Protein AF-A0A929H2B7-F1 (afdb_monomer_lite)

Secondary structure (DSSP, 8-state):
-HHHHHHHHHGGGHHHHTHHHHHHTTTTS-HHHHHHHHHHHHHHHHHHHHHT-SHHHHHHHHHHHHHHHHHHTTS--

Radius of gyration: 13.74 Å; chains: 1; bounding box: 33×27×30 Å

pLDDT: mean 95.11, std 5.9, range [61.66, 98.5]

Structure (mmCIF, N/CA/C/O backbone):
data_AF-A0A929H2B7-F1
#
_entry.id   AF-A0A929H2B7-F1
#
loop_
_atom_site.group_PDB
_atom_site.id
_atom_site.type_symbol
_atom_site.label_atom_id
_atom_site.label_alt_id
_atom_site.label_comp_id
_atom_site.label_asym_id
_atom_site.label_entity_id
_atom_site.label_seq_id
_atom_site.pdbx_PDB_ins_code
_atom_site.Cartn_x
_atom_site.Cartn_y
_atom_site.Cartn_z
_atom_site.occupancy
_atom_site.B_iso_or_equiv
_atom_site.auth_seq_id
_atom_site.auth_comp_id
_atom_site.auth_asym_id
_atom_site.auth_atom_id
_atom_site.pdbx_PDB_model_num
ATOM 1 N N . PHE A 1 1 ? -13.022 2.520 0.119 1.00 68.56 1 PHE A N 1
ATOM 2 C CA . PHE A 1 1 ? -14.280 2.163 0.817 1.00 68.56 1 PHE A CA 1
ATOM 3 C C . PHE A 1 1 ? -14.386 0.659 1.103 1.00 68.56 1 PHE A C 1
ATOM 5 O O . PHE A 1 1 ? -14.763 0.299 2.211 1.00 68.56 1 PHE A O 1
ATOM 12 N N . LEU A 1 2 ? -13.981 -0.211 0.163 1.00 92.62 2 LEU A N 1
ATOM 13 C CA . LEU A 1 2 ? -14.005 -1.678 0.302 1.00 92.62 2 LEU A CA 1
ATOM 14 C C . LEU A 1 2 ? -13.371 -2.218 1.601 1.00 92.62 2 LEU A C 1
ATOM 16 O O . LEU A 1 2 ? -13.986 -3.040 2.273 1.00 92.62 2 LEU A O 1
ATOM 20 N N . LEU A 1 3 ? -12.192 -1.714 1.989 1.00 96.38 3 LEU A N 1
ATOM 21 C CA . LEU A 1 3 ? -11.497 -2.129 3.217 1.00 96.38 3 LEU A CA 1
ATOM 22 C C . LEU A 1 3 ? -12.405 -2.107 4.454 1.00 96.38 3 LEU A C 1
ATOM 24 O O . LEU A 1 3 ? -12.474 -3.090 5.180 1.00 96.38 3 LEU A O 1
ATOM 28 N N . PHE A 1 4 ? -13.102 -0.995 4.705 1.00 95.25 4 PHE A N 1
ATOM 29 C CA . PHE A 1 4 ? -13.887 -0.832 5.932 1.00 95.25 4 PHE A CA 1
ATOM 30 C C . PHE A 1 4 ? -15.137 -1.712 5.950 1.00 95.25 4 PHE A C 1
ATOM 32 O O . PHE A 1 4 ? -15.562 -2.135 7.021 1.00 95.25 4 PHE A O 1
ATOM 39 N N . ALA A 1 5 ? -15.703 -2.014 4.778 1.00 95.56 5 ALA A N 1
ATOM 40 C CA . ALA A 1 5 ? -16.787 -2.981 4.664 1.00 95.56 5 ALA A CA 1
ATOM 41 C C . ALA A 1 5 ? -16.283 -4.401 4.969 1.00 95.56 5 ALA A C 1
ATOM 43 O O . ALA A 1 5 ? -16.855 -5.077 5.821 1.00 95.56 5 ALA A O 1
ATOM 44 N N . LEU A 1 6 ? -15.170 -4.814 4.350 1.00 97.00 6 LEU A N 1
ATOM 45 C CA . LEU A 1 6 ? -14.559 -6.127 4.580 1.00 97.00 6 LEU A CA 1
ATOM 46 C C . LEU A 1 6 ? -14.087 -6.305 6.025 1.00 97.00 6 LEU A C 1
ATOM 48 O O . LEU A 1 6 ? -14.234 -7.387 6.581 1.00 97.00 6 LEU A O 1
ATOM 52 N N . TYR A 1 7 ? -13.580 -5.252 6.670 1.00 97.12 7 TYR A N 1
ATOM 53 C CA . TYR A 1 7 ? -13.086 -5.334 8.047 1.00 97.12 7 TYR A CA 1
ATOM 54 C C . TYR A 1 7 ? -14.181 -5.745 9.044 1.00 97.12 7 TYR A C 1
ATOM 56 O O . TYR A 1 7 ? -13.883 -6.397 10.040 1.00 97.12 7 TYR A O 1
ATOM 64 N N . ARG A 1 8 ? -15.456 -5.424 8.769 1.00 96.31 8 ARG A N 1
ATOM 65 C CA . ARG A 1 8 ? -16.595 -5.831 9.616 1.00 96.31 8 ARG A CA 1
ATOM 66 C C . ARG A 1 8 ? -16.845 -7.340 9.609 1.00 96.31 8 ARG A C 1
ATOM 68 O O . ARG A 1 8 ? -17.413 -7.845 10.567 1.00 96.31 8 ARG A O 1
ATOM 75 N N . VAL A 1 9 ? -16.447 -8.030 8.541 1.00 97.44 9 VAL A N 1
ATOM 76 C CA . VAL A 1 9 ? -16.713 -9.463 8.336 1.00 97.44 9 VAL A CA 1
ATOM 77 C C . VAL A 1 9 ? -15.442 -10.293 8.515 1.00 97.44 9 VAL A C 1
ATOM 79 O O . VAL A 1 9 ? -15.469 -11.351 9.129 1.00 97.44 9 VAL A O 1
ATOM 82 N N . CYS A 1 10 ? -14.313 -9.801 8.005 1.00 97.19 10 CYS A N 1
ATOM 83 C CA . CYS A 1 10 ? -13.053 -10.538 7.918 1.00 97.19 10 CYS A CA 1
ATOM 84 C C . CYS A 1 10 ? -11.992 -10.060 8.923 1.00 97.19 10 CYS A C 1
ATOM 86 O O . CYS A 1 10 ? -10.894 -10.615 8.962 1.00 97.19 10 CYS A O 1
ATOM 88 N N . GLY A 1 11 ? -12.268 -9.010 9.705 1.00 97.06 11 GLY A N 1
ATOM 89 C CA . GLY A 1 11 ? -11.291 -8.433 10.629 1.00 97.06 11 GLY A CA 1
ATOM 90 C C . GLY A 1 11 ? -9.997 -7.997 9.917 1.00 97.06 11 GLY A C 1
ATOM 91 O O . GLY A 1 11 ? -10.057 -7.506 8.786 1.00 97.06 11 GLY A O 1
ATOM 92 N N . PRO A 1 12 ? -8.814 -8.183 10.535 1.00 97.31 12 PRO A N 1
ATOM 93 C CA . PRO A 1 12 ? -7.527 -7.770 9.965 1.00 97.31 12 PRO A CA 1
ATOM 94 C C . PRO A 1 12 ? -7.210 -8.338 8.573 1.00 97.31 12 PRO A C 1
ATOM 96 O O . PRO A 1 12 ? -6.538 -7.668 7.787 1.00 97.31 12 PRO A O 1
ATOM 99 N N . TYR A 1 13 ? -7.735 -9.518 8.217 1.00 97.88 13 TYR A N 1
ATOM 100 C CA . TYR A 1 13 ? -7.542 -10.110 6.886 1.00 97.88 13 TYR A CA 1
ATOM 101 C C . TYR A 1 13 ? -8.085 -9.227 5.754 1.00 97.88 13 TYR A C 1
ATOM 103 O O . TYR A 1 13 ? -7.621 -9.325 4.618 1.00 97.88 13 TYR A O 1
ATOM 111 N N . ALA A 1 14 ? -9.008 -8.309 6.059 1.00 97.88 14 ALA A N 1
ATOM 112 C CA . ALA A 1 14 ? -9.522 -7.326 5.113 1.00 97.88 14 ALA A CA 1
ATOM 113 C C . ALA A 1 14 ? -8.424 -6.479 4.446 1.00 97.88 14 ALA A C 1
ATOM 115 O O . ALA A 1 14 ? -8.629 -6.026 3.322 1.00 97.88 14 ALA A O 1
ATOM 116 N N . ILE A 1 15 ? -7.269 -6.281 5.100 1.00 97.75 15 ILE A N 1
ATOM 117 C CA . ILE A 1 15 ? -6.131 -5.520 4.556 1.00 97.75 15 ILE A CA 1
ATOM 118 C C . ILE A 1 15 ? -5.549 -6.201 3.313 1.00 97.75 15 ILE A C 1
ATOM 120 O O . ILE A 1 15 ? -5.330 -5.539 2.297 1.00 97.75 15 ILE A O 1
ATOM 124 N N . VAL A 1 16 ? -5.342 -7.516 3.383 1.00 97.75 16 VAL A N 1
ATOM 125 C CA . VAL A 1 16 ? -4.816 -8.308 2.263 1.00 97.75 16 VAL A CA 1
ATOM 126 C C . VAL A 1 16 ? -5.929 -8.607 1.259 1.00 97.75 16 VAL A C 1
ATOM 128 O O . VAL A 1 16 ? -5.723 -8.489 0.056 1.00 97.75 16 VAL A O 1
ATOM 131 N N . LEU A 1 17 ? -7.146 -8.904 1.728 1.00 97.81 17 LEU A N 1
ATOM 132 C CA . LEU A 1 17 ? -8.282 -9.199 0.848 1.00 97.81 17 LEU A CA 1
ATOM 133 C C . LEU A 1 17 ? -8.632 -8.032 -0.079 1.00 97.81 17 LEU A C 1
ATOM 135 O O . LEU A 1 17 ? -8.880 -8.252 -1.259 1.00 97.81 17 LEU A O 1
ATOM 139 N N . GLN A 1 18 ? -8.616 -6.788 0.409 1.00 97.69 18 GLN A N 1
ATOM 140 C CA . GLN A 1 18 ? -8.851 -5.628 -0.460 1.00 97.69 18 GLN A CA 1
ATOM 141 C C . GLN A 1 18 ? -7.685 -5.353 -1.425 1.00 97.69 18 GLN A C 1
ATOM 143 O O . GLN A 1 18 ? -7.894 -4.699 -2.445 1.00 97.69 18 GLN A O 1
ATOM 148 N N . ALA A 1 19 ? -6.479 -5.861 -1.145 1.00 97.75 19 ALA A N 1
ATOM 149 C CA . ALA A 1 19 ? -5.333 -5.712 -2.040 1.00 97.75 19 ALA A CA 1
ATOM 150 C C . ALA A 1 19 ? -5.480 -6.565 -3.313 1.00 97.75 19 ALA A C 1
ATOM 152 O O . ALA A 1 19 ? -4.898 -6.229 -4.341 1.00 97.75 19 ALA A O 1
ATOM 153 N N . VAL A 1 20 ? -6.301 -7.623 -3.286 1.00 97.44 20 VAL A N 1
ATOM 154 C CA . VAL A 1 20 ? -6.591 -8.468 -4.457 1.00 97.44 20 VAL A CA 1
ATOM 155 C C . VAL A 1 20 ? -7.281 -7.681 -5.581 1.00 97.44 20 VAL A C 1
ATOM 157 O O . VAL A 1 20 ? -6.698 -7.589 -6.660 1.00 97.44 20 VAL A O 1
ATOM 160 N N . PRO A 1 21 ? -8.458 -7.049 -5.384 1.00 96.50 21 PRO A N 1
ATOM 161 C CA . PRO A 1 21 ? -9.070 -6.239 -6.437 1.00 96.50 21 PRO A CA 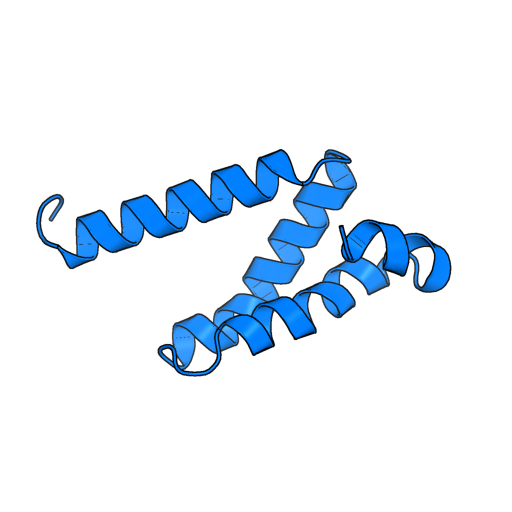1
ATOM 162 C C . PRO A 1 21 ? -8.216 -5.022 -6.812 1.00 96.50 21 PRO A C 1
ATOM 164 O O . PRO A 1 21 ? -8.232 -4.618 -7.970 1.00 96.50 21 PRO A O 1
ATOM 167 N N . PHE A 1 22 ? -7.430 -4.468 -5.879 1.00 96.25 22 PHE A N 1
ATOM 168 C CA . PHE A 1 22 ? -6.453 -3.424 -6.205 1.00 96.25 22 PHE A CA 1
ATOM 169 C C . PHE A 1 22 ? -5.386 -3.930 -7.189 1.00 96.25 22 PHE A C 1
ATOM 171 O O . PHE A 1 22 ? -5.090 -3.255 -8.167 1.00 96.25 22 PHE A O 1
ATOM 178 N N . THR A 1 23 ? -4.865 -5.138 -6.981 1.00 97.44 23 THR A N 1
ATOM 179 C CA . THR A 1 23 ? -3.897 -5.786 -7.881 1.00 97.44 23 THR A CA 1
ATOM 180 C C . THR A 1 23 ? -4.514 -6.096 -9.242 1.00 97.44 23 THR A C 1
ATOM 182 O O . THR A 1 23 ? -3.921 -5.787 -10.270 1.00 97.44 23 THR A O 1
ATOM 185 N N . ILE A 1 24 ? -5.740 -6.630 -9.262 1.00 97.50 24 ILE A N 1
ATOM 186 C CA . ILE A 1 24 ? -6.480 -6.913 -10.503 1.00 97.50 24 ILE A CA 1
ATOM 187 C C . ILE A 1 24 ? -6.700 -5.632 -11.318 1.00 97.50 24 ILE A C 1
ATOM 189 O O . ILE A 1 24 ? -6.577 -5.653 -12.539 1.00 97.50 24 ILE A O 1
ATOM 193 N N . ALA A 1 25 ? -6.957 -4.497 -10.662 1.00 96.62 25 ALA A N 1
ATOM 194 C CA . ALA A 1 25 ? -7.118 -3.208 -11.337 1.00 96.62 25 ALA A CA 1
ATOM 195 C C . ALA A 1 25 ? -5.848 -2.714 -12.061 1.00 96.62 25 ALA A C 1
ATOM 197 O O . ALA A 1 25 ? -5.927 -1.759 -12.830 1.00 96.62 25 ALA A O 1
ATOM 198 N N . HIS A 1 26 ? -4.694 -3.348 -11.830 1.00 96.56 26 HIS A N 1
ATOM 199 C CA . HIS A 1 26 ? -3.430 -3.042 -12.503 1.00 96.56 26 HIS A CA 1
ATOM 200 C C . HIS A 1 26 ? -3.096 -4.027 -13.632 1.00 96.56 26 HIS A C 1
ATOM 202 O O . HIS A 1 26 ? -2.044 -3.904 -14.253 1.00 96.56 26 HIS A O 1
ATOM 208 N N . PHE A 1 27 ? -3.979 -4.978 -13.949 1.00 97.00 27 PHE A N 1
ATOM 209 C CA . PHE A 1 27 ? -3.768 -5.885 -15.077 1.00 97.00 27 PHE A CA 1
ATOM 210 C C . PHE A 1 27 ? -3.593 -5.119 -16.395 1.00 97.00 27 PHE A C 1
ATOM 212 O O . PHE A 1 27 ? -4.298 -4.152 -16.674 1.00 97.00 27 PHE A O 1
ATOM 219 N N . GLY A 1 28 ? -2.633 -5.569 -17.208 1.00 95.75 28 GLY A N 1
ATOM 220 C CA . GLY A 1 28 ? -2.223 -4.902 -18.449 1.00 95.75 28 GLY A CA 1
ATOM 221 C C . GLY A 1 28 ? -1.057 -3.922 -18.281 1.00 95.75 28 GLY A C 1
ATOM 222 O O . GLY A 1 28 ? -0.506 -3.464 -19.279 1.00 95.75 28 GLY A O 1
ATOM 223 N N . LYS A 1 29 ? -0.643 -3.632 -17.043 1.00 93.38 29 LYS A N 1
ATOM 224 C CA . LYS A 1 29 ? 0.603 -2.916 -16.743 1.00 93.38 29 LYS A CA 1
ATOM 225 C C . LYS A 1 29 ? 1.803 -3.873 -16.691 1.00 93.38 29 LYS A C 1
ATOM 227 O O . LYS A 1 29 ? 1.597 -5.090 -16.672 1.00 93.38 29 LYS A O 1
ATOM 232 N N . PRO A 1 30 ? 3.055 -3.365 -16.653 1.00 95.12 30 PRO A N 1
ATOM 233 C CA . PRO A 1 30 ? 4.233 -4.209 -16.481 1.00 95.12 30 PRO A CA 1
ATOM 234 C C . PRO A 1 30 ? 4.074 -5.199 -15.323 1.00 95.12 30 PRO A C 1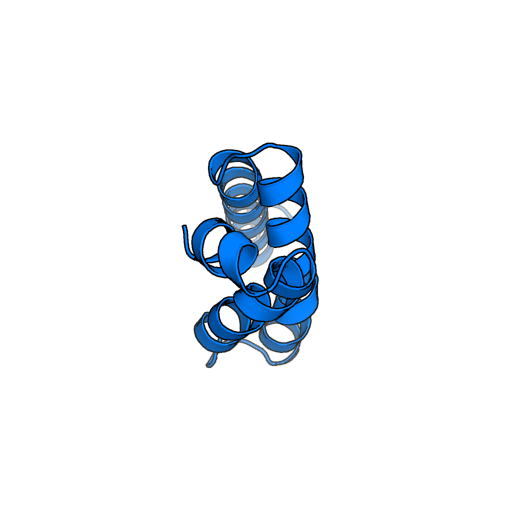
ATOM 236 O O . PRO A 1 30 ? 3.511 -4.867 -14.277 1.00 95.12 30 PRO A O 1
ATOM 239 N N . GLU A 1 31 ? 4.580 -6.420 -15.507 1.00 94.38 31 GLU A N 1
ATOM 240 C CA . GLU A 1 31 ? 4.410 -7.511 -14.540 1.00 94.38 31 GLU A CA 1
ATOM 241 C C . GLU A 1 31 ? 4.899 -7.111 -13.147 1.00 94.38 31 GLU A C 1
ATOM 243 O O . GLU A 1 31 ? 4.193 -7.312 -12.162 1.00 94.38 31 GLU A O 1
ATOM 248 N N . LEU A 1 32 ? 6.064 -6.462 -13.071 1.00 92.62 32 LEU A N 1
ATOM 249 C CA . LEU A 1 32 ? 6.628 -6.002 -11.807 1.00 92.62 32 LEU A CA 1
ATOM 250 C C . LEU A 1 32 ? 5.715 -4.995 -11.095 1.00 92.62 32 LEU A C 1
ATOM 252 O O . LEU A 1 32 ? 5.546 -5.083 -9.880 1.00 92.62 32 LEU A O 1
ATOM 256 N N . GLU A 1 33 ? 5.092 -4.073 -11.836 1.00 92.62 33 GLU A N 1
ATOM 257 C CA . GLU A 1 33 ? 4.127 -3.129 -11.268 1.00 92.62 33 GLU A CA 1
ATOM 258 C C . GLU A 1 33 ? 2.915 -3.890 -10.724 1.00 92.62 33 GLU A C 1
ATOM 260 O O . GLU A 1 33 ? 2.582 -3.748 -9.550 1.00 92.62 33 GLU A O 1
ATOM 265 N N . THR A 1 34 ? 2.331 -4.779 -11.528 1.00 95.69 34 THR A N 1
ATOM 266 C CA . THR A 1 34 ? 1.157 -5.573 -11.143 1.00 95.69 34 THR A CA 1
ATOM 267 C C . THR A 1 34 ? 1.433 -6.444 -9.916 1.00 95.69 34 THR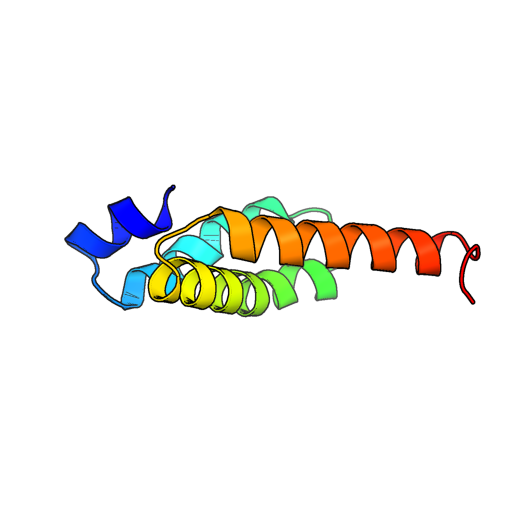 A C 1
ATOM 269 O O . THR A 1 34 ? 0.687 -6.393 -8.942 1.00 95.69 34 THR A O 1
ATOM 272 N N . LEU A 1 35 ? 2.524 -7.213 -9.909 1.00 94.75 35 LEU A N 1
ATOM 273 C CA . LEU A 1 35 ? 2.897 -8.066 -8.778 1.00 94.75 35 LEU A CA 1
ATOM 274 C C . LEU A 1 35 ? 3.197 -7.239 -7.525 1.00 94.75 35 LEU A C 1
ATOM 276 O O . LEU A 1 35 ? 2.841 -7.647 -6.420 1.00 94.75 35 LEU A O 1
ATOM 280 N N . SER A 1 36 ? 3.790 -6.051 -7.672 1.00 95.44 36 SER A N 1
ATOM 281 C CA . SER A 1 36 ? 4.030 -5.158 -6.536 1.00 95.44 36 SER A CA 1
ATOM 282 C C . SER A 1 36 ? 2.734 -4.629 -5.908 1.00 95.44 36 SER A C 1
ATOM 284 O O . SER A 1 36 ? 2.718 -4.328 -4.711 1.00 95.44 36 SER A O 1
ATOM 286 N N . CYS A 1 37 ? 1.623 -4.573 -6.655 1.00 96.69 37 CYS A N 1
ATOM 287 C CA . CYS A 1 37 ? 0.352 -4.053 -6.157 1.00 96.69 37 CYS A CA 1
ATOM 288 C C . CYS A 1 37 ? -0.248 -4.884 -5.020 1.00 96.69 37 CYS A C 1
ATOM 290 O O . CYS A 1 37 ? -0.967 -4.312 -4.203 1.00 96.69 37 CYS A O 1
ATOM 292 N N . ILE A 1 38 ? 0.067 -6.177 -4.882 1.00 97.19 38 ILE A N 1
ATOM 293 C CA . ILE A 1 38 ? -0.436 -6.949 -3.734 1.00 97.19 38 ILE A CA 1
ATOM 294 C C . ILE A 1 38 ? 0.199 -6.454 -2.428 1.00 97.19 38 ILE A C 1
ATOM 296 O O . ILE A 1 38 ? -0.482 -6.293 -1.411 1.00 97.19 38 ILE A O 1
ATOM 300 N N . PHE A 1 39 ? 1.489 -6.114 -2.478 1.00 97.12 39 PHE A N 1
ATOM 301 C CA . PHE A 1 39 ? 2.231 -5.548 -1.356 1.00 97.12 39 PHE A CA 1
ATOM 302 C C . PHE A 1 39 ? 1.858 -4.080 -1.141 1.00 97.12 39 PHE A C 1
ATOM 304 O O . PHE A 1 39 ? 1.458 -3.705 -0.039 1.00 97.12 39 PHE A O 1
ATOM 311 N N . GLY A 1 40 ? 1.904 -3.260 -2.196 1.00 96.75 40 GLY A N 1
ATOM 312 C CA . GLY A 1 40 ? 1.548 -1.839 -2.139 1.00 96.75 40 GLY A CA 1
ATOM 313 C C . GLY A 1 40 ? 0.101 -1.616 -1.694 1.00 96.75 40 GLY A C 1
ATOM 314 O O . GLY A 1 40 ? -0.163 -0.827 -0.787 1.00 96.75 40 GLY A O 1
ATOM 315 N N . GLY A 1 41 ? -0.833 -2.392 -2.241 1.00 97.44 41 GLY A N 1
ATOM 316 C CA . GLY A 1 41 ? -2.238 -2.394 -1.849 1.00 97.44 41 GLY A CA 1
ATOM 317 C C . GLY A 1 41 ? -2.434 -2.784 -0.387 1.00 97.44 41 GLY A C 1
ATOM 318 O O . GLY A 1 41 ? -3.228 -2.147 0.304 1.00 97.44 41 GLY A O 1
ATOM 319 N N . SER A 1 42 ? -1.679 -3.763 0.122 1.00 98.25 42 SER A N 1
ATOM 320 C CA . SER A 1 42 ? -1.717 -4.145 1.542 1.00 98.25 42 SER A CA 1
ATOM 321 C C . SER A 1 42 ? -1.183 -3.034 2.452 1.00 98.25 42 SER A C 1
ATOM 323 O O . SER A 1 42 ? -1.807 -2.721 3.467 1.00 98.25 42 SER A O 1
ATOM 325 N N . VAL A 1 43 ? -0.086 -2.369 2.073 1.00 98.25 43 VAL A N 1
ATOM 326 C CA . VAL A 1 43 ? 0.451 -1.205 2.803 1.00 98.25 43 VAL A CA 1
ATOM 327 C C . VAL A 1 43 ? -0.565 -0.063 2.822 1.00 98.25 43 VAL A C 1
ATOM 329 O O . VAL A 1 43 ? -0.843 0.502 3.880 1.00 98.25 43 VAL A O 1
ATOM 332 N N . PHE A 1 44 ? -1.196 0.240 1.689 1.00 98.12 44 PHE A N 1
ATOM 333 C CA . PHE A 1 44 ? -2.266 1.236 1.614 1.00 98.12 44 PHE A CA 1
ATOM 334 C C . PHE A 1 44 ? -3.473 0.855 2.467 1.00 98.12 44 PHE A C 1
ATOM 336 O O . PHE A 1 44 ? -4.016 1.708 3.169 1.00 98.12 44 PHE A O 1
ATOM 343 N N . GLY A 1 45 ? -3.858 -0.422 2.474 1.00 97.88 45 GLY A N 1
ATOM 344 C CA . GLY A 1 45 ? -4.900 -0.945 3.351 1.00 97.88 45 GLY A CA 1
ATOM 345 C C . GLY A 1 45 ? -4.564 -0.741 4.830 1.00 97.88 45 GLY A C 1
ATOM 346 O O . GLY A 1 45 ? -5.404 -0.270 5.597 1.00 97.88 45 GLY A O 1
ATOM 347 N N . TYR A 1 46 ? -3.321 -1.010 5.233 1.00 98.44 46 TYR A N 1
ATOM 348 C CA . TYR A 1 46 ? -2.850 -0.772 6.596 1.00 98.44 46 TYR A CA 1
ATOM 349 C C . TYR A 1 46 ? -2.884 0.715 6.972 1.00 98.44 46 TYR A C 1
ATOM 351 O O . TYR A 1 46 ? -3.430 1.070 8.019 1.00 98.44 46 TYR A O 1
ATOM 359 N N . VAL A 1 47 ? -2.373 1.601 6.110 1.00 98.38 47 VAL A N 1
ATOM 360 C CA . VAL A 1 47 ? -2.414 3.056 6.332 1.00 98.38 47 VAL A CA 1
ATOM 361 C C . VAL A 1 47 ? -3.858 3.537 6.455 1.00 98.38 47 VAL A C 1
ATOM 363 O O . VAL A 1 47 ? -4.183 4.262 7.397 1.00 98.38 47 VAL A O 1
ATOM 366 N N . ALA A 1 48 ? -4.746 3.096 5.563 1.00 98.06 48 ALA A N 1
ATOM 367 C CA . ALA A 1 48 ? -6.163 3.442 5.607 1.00 98.06 48 ALA A CA 1
ATOM 368 C C . ALA A 1 48 ? -6.823 2.975 6.909 1.00 98.06 48 ALA A C 1
ATOM 370 O O . ALA A 1 48 ? -7.608 3.710 7.507 1.00 98.06 48 ALA A O 1
ATOM 371 N N . TRP A 1 49 ? -6.491 1.770 7.377 1.00 97.88 49 TRP A N 1
ATOM 372 C CA . TRP A 1 49 ? -7.006 1.228 8.630 1.00 97.88 49 TRP A CA 1
ATOM 373 C C . TRP A 1 49 ? -6.526 2.029 9.847 1.00 97.88 49 TRP A C 1
ATOM 375 O O . TRP A 1 49 ? -7.344 2.434 10.674 1.00 97.88 49 TRP A O 1
ATOM 385 N N . ARG A 1 50 ? -5.221 2.316 9.936 1.00 97.94 50 ARG A N 1
ATOM 386 C CA . ARG A 1 50 ? -4.620 3.068 11.051 1.00 97.94 50 ARG A CA 1
ATOM 387 C C . ARG A 1 50 ? -5.112 4.509 11.123 1.00 97.94 50 ARG A C 1
ATOM 389 O O . ARG A 1 50 ? -5.364 5.007 12.214 1.00 97.94 50 ARG A O 1
ATOM 396 N N . THR A 1 51 ? -5.269 5.156 9.973 1.00 97.88 51 THR A N 1
ATOM 397 C CA . THR A 1 51 ? -5.721 6.553 9.874 1.00 97.88 51 THR A CA 1
ATOM 398 C C . THR A 1 51 ? -7.239 6.697 9.812 1.00 97.88 51 THR A C 1
ATOM 400 O O . THR A 1 51 ? -7.751 7.811 9.876 1.00 97.88 51 THR A O 1
ATOM 403 N N . ARG A 1 52 ? -7.970 5.582 9.668 1.00 96.75 52 ARG A N 1
ATOM 404 C CA . ARG A 1 52 ? -9.419 5.547 9.411 1.00 96.75 52 ARG A CA 1
ATOM 405 C C . ARG A 1 52 ? -9.851 6.425 8.234 1.00 96.75 52 ARG A C 1
ATOM 407 O O . ARG A 1 52 ? -10.956 6.958 8.225 1.00 96.75 52 ARG A O 1
ATOM 414 N N . SER A 1 53 ? -8.991 6.570 7.230 1.00 96.44 53 SER A N 1
ATOM 415 C CA . SER A 1 53 ? -9.228 7.475 6.112 1.00 96.44 53 SER A CA 1
ATOM 416 C C . SER A 1 53 ? -8.665 6.923 4.810 1.00 96.44 53 SER A C 1
ATOM 418 O O . SER A 1 53 ? -7.567 6.376 4.760 1.00 96.44 53 SER A O 1
ATOM 420 N N . PHE A 1 54 ? -9.422 7.093 3.726 1.00 95.44 54 PHE A N 1
ATOM 421 C CA . PHE A 1 54 ? -8.946 6.768 2.380 1.00 95.44 54 PHE A CA 1
ATOM 422 C C . PHE A 1 54 ? -7.977 7.829 1.833 1.00 95.44 54 PHE A C 1
ATOM 424 O O . PHE A 1 54 ? -7.257 7.556 0.876 1.00 95.44 54 PHE A O 1
ATOM 431 N N . LEU A 1 55 ? -7.961 9.025 2.435 1.00 97.62 55 LEU A N 1
ATOM 432 C CA . LEU A 1 55 ? -7.236 10.180 1.919 1.00 97.62 55 LEU A CA 1
ATOM 433 C C . LEU A 1 55 ? -5.720 9.966 1.953 1.00 97.62 55 LEU A C 1
ATOM 435 O O . LEU A 1 55 ? -5.048 10.274 0.980 1.00 97.62 55 LEU A O 1
ATOM 439 N N . TYR A 1 56 ? -5.174 9.400 3.033 1.00 97.81 56 TYR A N 1
ATOM 440 C CA . TYR A 1 56 ? -3.725 9.188 3.144 1.00 97.81 56 TYR A CA 1
ATOM 441 C C . TYR A 1 56 ? -3.177 8.216 2.087 1.00 97.81 56 TYR A C 1
ATOM 443 O O . TYR A 1 56 ? -2.251 8.603 1.376 1.00 97.81 56 TYR A O 1
ATOM 451 N N . PRO A 1 57 ? -3.738 7.0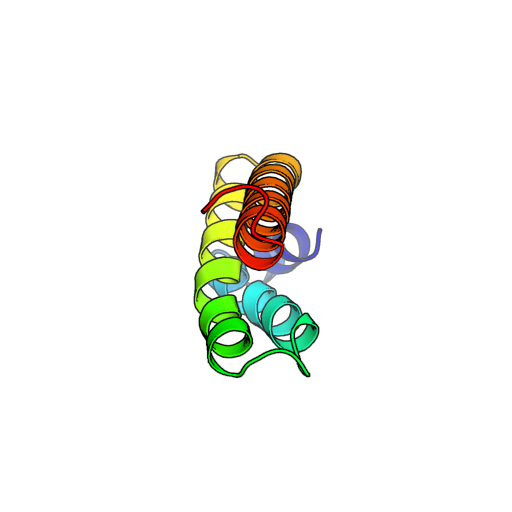02 1.899 1.00 97.00 57 PRO A N 1
ATOM 452 C CA . PRO A 1 57 ? -3.301 6.143 0.802 1.00 97.00 57 PRO A CA 1
ATOM 453 C C . PRO A 1 57 ? -3.528 6.771 -0.575 1.00 97.00 57 PRO A C 1
ATOM 455 O O . PRO A 1 57 ? -2.695 6.587 -1.455 1.00 97.00 57 PRO A O 1
ATOM 458 N N . PHE A 1 58 ? -4.609 7.539 -0.763 1.00 97.06 58 PHE A 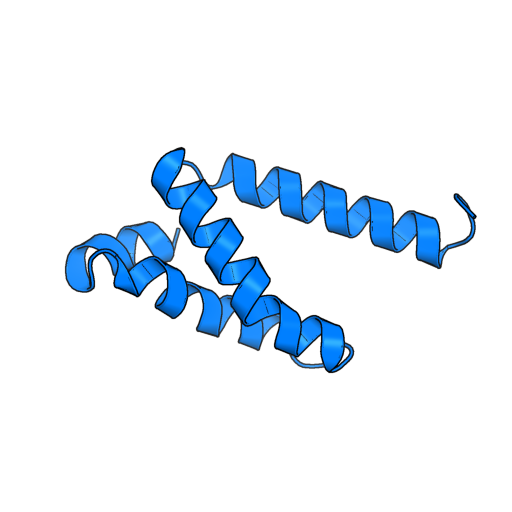N 1
ATOM 459 C CA . PHE A 1 58 ? -4.831 8.278 -2.008 1.00 97.06 58 PHE A CA 1
ATOM 460 C C . PHE A 1 58 ? -3.707 9.285 -2.283 1.00 97.06 58 PHE A C 1
ATOM 462 O O . PHE A 1 58 ? -3.157 9.281 -3.378 1.00 97.06 58 PHE A O 1
ATOM 469 N N . LEU A 1 59 ? -3.325 10.101 -1.297 1.00 98.50 59 LEU A N 1
ATOM 470 C CA . LEU A 1 59 ? -2.245 11.081 -1.439 1.00 98.50 59 LEU A CA 1
ATOM 471 C C . LEU A 1 59 ? -0.893 10.407 -1.699 1.00 98.50 59 LEU A C 1
ATOM 473 O O . LEU A 1 59 ? -0.142 10.868 -2.554 1.00 98.50 59 LEU A O 1
ATOM 477 N N . ILE A 1 60 ? -0.602 9.296 -1.015 1.00 97.75 60 ILE A N 1
ATOM 478 C CA . ILE A 1 60 ? 0.617 8.509 -1.256 1.00 97.75 60 ILE A CA 1
ATOM 479 C C . ILE A 1 60 ? 0.617 7.959 -2.686 1.00 97.75 60 ILE A C 1
ATOM 481 O O . ILE A 1 60 ? 1.600 8.113 -3.404 1.00 97.75 60 ILE A O 1
ATOM 485 N N . HIS A 1 61 ? -0.487 7.355 -3.129 1.00 96.19 61 HIS A N 1
ATOM 486 C CA . HIS A 1 61 ? -0.608 6.810 -4.480 1.00 96.19 61 HIS A CA 1
ATOM 487 C C . HIS A 1 61 ? -0.515 7.898 -5.558 1.00 96.19 61 HIS A C 1
ATOM 489 O O . HIS A 1 61 ? 0.153 7.711 -6.574 1.00 96.19 61 HIS A O 1
ATOM 495 N N . TRP A 1 62 ? -1.153 9.048 -5.331 1.00 97.94 62 TRP A N 1
ATOM 496 C CA . TRP A 1 62 ? -1.069 10.213 -6.208 1.00 97.94 62 TRP A CA 1
ATOM 497 C C . TRP A 1 62 ? 0.369 10.717 -6.329 1.00 97.94 62 TRP A C 1
ATOM 499 O O . TRP A 1 62 ? 0.853 10.948 -7.437 1.00 97.94 62 TRP A O 1
ATOM 509 N N . PHE A 1 63 ? 1.069 10.838 -5.199 1.00 97.56 63 PHE A N 1
ATOM 510 C CA . PHE A 1 63 ? 2.474 11.227 -5.164 1.00 97.56 63 PHE A CA 1
ATOM 511 C C . PHE A 1 63 ? 3.352 10.238 -5.939 1.00 97.56 63 PHE A C 1
ATOM 513 O O . PHE A 1 63 ? 4.109 10.668 -6.805 1.00 97.56 63 PHE A O 1
ATOM 520 N N . LEU A 1 64 ? 3.204 8.931 -5.692 1.00 95.12 64 LEU A N 1
ATOM 521 C CA . LEU A 1 64 ? 3.950 7.890 -6.407 1.00 95.12 64 LEU A CA 1
ATOM 522 C C . LEU A 1 64 ? 3.682 7.935 -7.914 1.00 95.12 64 LEU A C 1
ATOM 524 O O . LEU A 1 64 ? 4.611 7.919 -8.708 1.00 95.12 64 LEU A O 1
ATOM 528 N N . THR A 1 65 ? 2.421 8.074 -8.319 1.00 94.50 65 THR A N 1
ATOM 529 C CA . THR A 1 65 ? 2.072 8.182 -9.742 1.00 94.50 65 THR A CA 1
ATOM 530 C C . THR A 1 65 ? 2.712 9.418 -10.373 1.00 94.50 65 THR A C 1
ATOM 532 O O . THR A 1 65 ? 3.328 9.328 -11.431 1.00 94.50 65 THR A O 1
ATOM 535 N N . THR A 1 66 ? 2.608 10.568 -9.704 1.00 96.31 66 THR A N 1
ATOM 536 C CA . THR A 1 66 ? 3.177 11.831 -10.188 1.00 96.31 66 THR A CA 1
ATOM 537 C C . THR A 1 66 ? 4.689 11.722 -10.342 1.00 96.31 66 THR A C 1
ATOM 539 O O . THR A 1 66 ? 5.221 12.061 -11.395 1.00 96.31 66 THR A O 1
ATOM 542 N N . ILE A 1 67 ? 5.389 11.214 -9.323 1.00 95.00 67 ILE A N 1
ATOM 543 C CA . ILE A 1 67 ? 6.847 11.124 -9.365 1.00 95.00 67 ILE A CA 1
ATOM 544 C C . ILE A 1 67 ? 7.307 10.113 -10.422 1.00 95.00 67 ILE A C 1
ATOM 546 O O . ILE A 1 67 ? 8.209 10.421 -11.193 1.00 95.00 67 ILE A O 1
ATOM 550 N N . THR A 1 68 ? 6.640 8.961 -10.548 1.00 92.44 68 THR A N 1
ATOM 551 C CA . THR A 1 68 ? 6.933 7.972 -11.595 1.00 92.44 68 THR A CA 1
ATOM 552 C C . THR A 1 68 ? 6.776 8.569 -12.990 1.00 92.44 68 THR A C 1
ATOM 554 O O . THR A 1 68 ? 7.647 8.367 -13.830 1.00 92.44 68 THR A O 1
ATOM 557 N N . VAL A 1 69 ? 5.714 9.342 -13.237 1.00 93.94 69 VAL A N 1
ATOM 558 C CA . VAL A 1 69 ? 5.509 10.021 -14.526 1.00 93.94 69 VAL A CA 1
ATOM 559 C C . VAL A 1 69 ? 6.600 11.058 -14.794 1.00 93.94 69 VAL A C 1
ATOM 561 O O . VAL A 1 69 ? 7.078 11.138 -15.921 1.00 93.94 69 VAL A O 1
ATOM 564 N N . LEU A 1 70 ? 7.021 11.828 -13.787 1.00 95.12 70 LEU A N 1
ATOM 565 C CA . LEU A 1 70 ? 8.074 12.842 -13.940 1.00 95.12 70 LEU A CA 1
ATOM 566 C C . LEU A 1 70 ? 9.451 12.237 -14.245 1.00 95.12 70 LEU A C 1
ATOM 568 O O . LEU A 1 70 ? 10.187 12.786 -15.064 1.00 95.12 70 LEU A O 1
ATOM 572 N N . PHE A 1 71 ? 9.786 11.106 -13.621 1.00 93.00 71 PHE A N 1
ATOM 573 C CA . PHE A 1 71 ? 10.998 10.356 -13.958 1.00 93.00 71 PHE A CA 1
ATOM 574 C C . PHE A 1 71 ? 10.899 9.732 -15.354 1.00 93.00 71 PHE A C 1
ATOM 576 O O . PHE A 1 71 ? 11.834 9.825 -16.144 1.00 93.00 71 PHE A O 1
ATOM 583 N N . ALA A 1 72 ? 9.754 9.134 -15.692 1.00 90.31 72 ALA A N 1
ATOM 584 C CA . ALA A 1 72 ? 9.548 8.513 -16.999 1.00 90.31 72 ALA A CA 1
ATOM 585 C C . ALA A 1 72 ? 9.533 9.528 -18.156 1.00 90.31 72 ALA A C 1
ATOM 587 O O . ALA A 1 72 ? 9.884 9.174 -19.279 1.00 90.31 72 ALA A O 1
ATOM 588 N N . SER A 1 73 ? 9.139 10.780 -17.903 1.00 93.88 73 SER A N 1
ATOM 589 C CA . SER A 1 73 ? 9.128 11.846 -18.909 1.00 93.88 73 SER A CA 1
ATOM 590 C C . SER A 1 73 ? 10.489 12.515 -19.120 1.00 93.88 73 SER A C 1
ATOM 592 O O . SER A 1 73 ? 10.614 13.330 -20.032 1.00 93.88 73 SER A O 1
ATOM 594 N N . GLY A 1 74 ? 11.495 12.207 -18.292 1.00 89.81 74 GLY A N 1
ATOM 595 C CA . GLY A 1 74 ? 12.810 12.854 -18.334 1.00 89.81 74 GLY A CA 1
ATOM 596 C C . GLY A 1 74 ? 12.806 14.313 -17.864 1.00 89.81 74 GLY A C 1
ATOM 597 O O . GLY A 1 74 ? 13.797 15.012 -18.036 1.00 89.81 74 GLY A O 1
ATOM 598 N N . VAL A 1 75 ? 11.702 14.794 -17.275 1.00 88.94 75 VAL A N 1
ATOM 599 C CA . VAL A 1 75 ? 11.631 16.135 -16.661 1.00 88.94 75 VAL A CA 1
ATOM 600 C C . VAL A 1 75 ? 12.478 16.190 -15.388 1.00 88.94 75 VAL A C 1
ATOM 602 O O . VAL A 1 75 ? 13.017 17.240 -15.042 1.00 88.94 75 VAL A O 1
ATOM 605 N N . ILE A 1 76 ? 12.584 15.059 -14.689 1.00 73.94 76 ILE A N 1
ATOM 606 C CA . ILE A 1 76 ? 13.436 14.875 -13.517 1.00 73.94 76 ILE A CA 1
ATOM 607 C C . ILE A 1 76 ? 14.294 13.632 -13.781 1.00 73.94 76 ILE A C 1
ATOM 609 O O . ILE A 1 76 ? 13.782 12.516 -13.7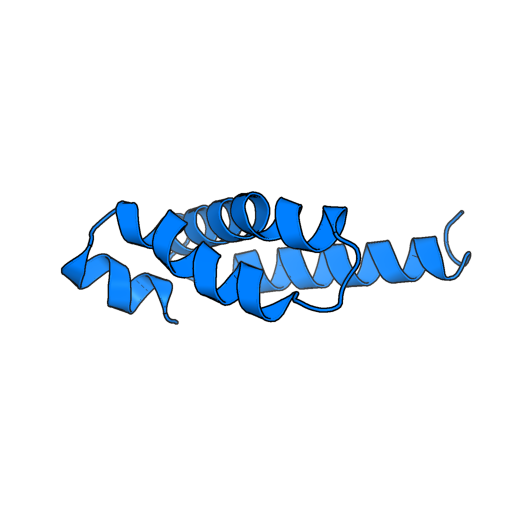28 1.00 73.94 76 ILE A O 1
ATOM 613 N N . GLY A 1 77 ? 15.573 13.827 -14.105 1.00 61.66 77 GLY A N 1
ATOM 614 C CA . GLY A 1 77 ? 16.515 12.761 -14.464 1.00 61.66 77 GLY A CA 1
ATOM 615 C C . GLY A 1 77 ? 17.758 13.306 -15.142 1.00 61.66 77 GLY A C 1
ATOM 616 O O . GLY A 1 77 ? 17.589 14.027 -16.146 1.00 61.66 77 GLY A O 1
#

Foldseek 3Di:
DQLVVVCVPPNLCSLLVQLVVQLVVCPPPPPVVSVCSSVLSSVLSVVCVVVVHNVVSVVVVVVVVVVVVCVVVVVPD

Sequence (77 aa):
FLLFALYRVCGPYAIVLQAVPFTIAHFGKPELETLSCIFGGSVFGYVAWRTRSFLYPFLIHWFLTTITVLFASGVIG